Protein AF-A0A074VEF4-F1 (afdb_monomer)

Nearest PDB structures (foldseek):
  6e3a-assembly1_A  TM=6.863E-01  e=2.468E-05  Acetivibrio thermocellus ATCC 27405
  6ede-assembly1_A  TM=6.889E-01  e=2.823E-05  Acetivibrio thermocellus ATCC 27405
  8tfz-assembly1_B  TM=6.660E-01  e=1.063E-03  Pyrococcus horikoshii OT3

Sequence (84 aa):
MVVKTSDKKRFTISEDGLKIRAAQGHSTDQVHISHNAQKPPEFLYHGTATRFMDSIKQQGLIAGSRHYVHLSADVNTAIKVGTR

Organism: NCBI:txid1385367

Foldseek 3Di:
DCCVPDPPNQWDAPPVNPDIDGPDDPPDPPPPPDDDDDDDDPDWAAAAEPVCVVVCVVPNDDQVSHPDRDTHPDDVVNPVVHVD

Solvent-accessible surface area (backbone atoms only — not comparable to full-atom values): 5693 Å² total; per-residue (Å²): 113,76,73,83,74,43,98,69,66,51,53,44,67,44,96,85,68,83,45,77,43,70,68,68,81,88,88,54,92,81,71,78,77,80,75,78,92,68,90,75,69,97,64,70,28,73,43,62,52,77,90,47,50,67,57,35,73,74,72,43,92,71,37,75,99,44,96,58,70,77,70,26,84,43,65,71,58,12,51,61,59,24,75,108

Structure (mmCIF, N/CA/C/O backbone):
data_AF-A0A074VEF4-F1
#
_entry.id   AF-A0A074VEF4-F1
#
loop_
_atom_site.group_PDB
_atom_site.id
_atom_site.type_symbol
_atom_site.label_atom_id
_atom_site.label_alt_id
_atom_site.label_comp_id
_atom_site.label_asym_id
_atom_site.label_entity_id
_atom_site.label_seq_id
_atom_site.pdbx_PDB_ins_code
_atom_site.Cartn_x
_atom_site.Cartn_y
_atom_site.Cartn_z
_atom_site.occupancy
_atom_site.B_iso_or_equiv
_atom_site.auth_seq_id
_atom_site.auth_comp_id
_atom_site.auth_asym_id
_atom_site.auth_atom_id
_atom_site.pdbx_PDB_model_num
ATOM 1 N N . MET A 1 1 ? 24.241 -21.867 -15.498 1.00 51.97 1 MET A N 1
ATOM 2 C CA . MET A 1 1 ? 24.324 -20.399 -15.311 1.00 51.97 1 MET A CA 1
ATOM 3 C C . MET A 1 1 ? 22.995 -19.915 -14.741 1.00 51.97 1 MET A C 1
ATOM 5 O O . MET A 1 1 ? 21.977 -20.094 -15.400 1.00 51.97 1 MET A O 1
ATOM 9 N N . VAL A 1 2 ? 23.001 -19.367 -13.519 1.00 55.91 2 VAL A N 1
ATOM 10 C CA . VAL A 1 2 ? 21.816 -19.077 -12.671 1.00 55.91 2 VAL A CA 1
ATOM 11 C C . VAL A 1 2 ? 20.715 -18.258 -13.369 1.00 55.91 2 VAL A C 1
ATOM 13 O O . VAL A 1 2 ? 19.541 -18.383 -13.034 1.00 55.91 2 VAL A O 1
ATOM 16 N N . VAL A 1 3 ? 21.064 -17.474 -14.394 1.00 51.31 3 VAL A N 1
ATOM 17 C CA . VAL A 1 3 ? 20.116 -16.652 -15.167 1.00 51.31 3 VAL A CA 1
ATOM 18 C C . VAL A 1 3 ? 19.157 -17.484 -16.029 1.00 51.31 3 VAL A C 1
ATOM 20 O O . VAL A 1 3 ? 17.989 -17.125 -16.149 1.00 51.31 3 VAL A O 1
ATOM 23 N N . LYS A 1 4 ? 19.608 -18.609 -16.602 1.00 50.81 4 LYS A N 1
ATOM 24 C CA . LYS A 1 4 ? 18.769 -19.457 -17.474 1.00 50.81 4 LYS A CA 1
ATOM 25 C C . LYS A 1 4 ? 17.839 -20.401 -16.706 1.00 50.81 4 LYS A C 1
ATOM 27 O O . LYS A 1 4 ? 16.873 -20.878 -17.282 1.00 50.81 4 LYS A O 1
ATOM 32 N N . THR A 1 5 ? 18.120 -20.668 -15.432 1.00 49.34 5 THR A N 1
ATOM 33 C CA . THR A 1 5 ? 17.419 -21.682 -14.623 1.00 49.34 5 THR A CA 1
ATOM 34 C C . THR A 1 5 ? 16.542 -21.075 -13.527 1.00 49.34 5 THR A C 1
ATOM 36 O O . THR A 1 5 ? 16.131 -21.780 -12.614 1.00 49.34 5 THR A O 1
ATOM 39 N N . SER A 1 6 ? 16.290 -19.762 -13.557 1.00 46.19 6 SER A N 1
ATOM 40 C CA . SER A 1 6 ? 15.447 -19.105 -12.556 1.00 46.19 6 SER A CA 1
ATOM 41 C C . SER A 1 6 ? 14.004 -19.018 -13.050 1.00 46.19 6 SER A C 1
ATOM 43 O O . SER A 1 6 ? 13.697 -18.208 -13.927 1.00 46.19 6 SER A O 1
ATOM 45 N N . ASP A 1 7 ? 13.114 -19.793 -12.428 1.00 49.16 7 ASP A N 1
ATOM 46 C CA . ASP A 1 7 ? 11.682 -19.944 -12.758 1.00 49.16 7 ASP A CA 1
ATOM 47 C C . ASP A 1 7 ? 10.862 -18.640 -12.796 1.00 49.16 7 ASP A C 1
ATOM 49 O O . ASP A 1 7 ? 9.690 -18.640 -13.163 1.00 49.16 7 ASP A O 1
ATOM 53 N N . LYS A 1 8 ? 11.443 -17.499 -12.408 1.00 52.81 8 LYS A N 1
ATOM 54 C CA . LYS A 1 8 ? 10.745 -16.207 -12.330 1.00 52.81 8 LYS A CA 1
ATOM 55 C C . LYS A 1 8 ? 11.495 -15.031 -12.962 1.00 52.81 8 LYS A C 1
ATOM 57 O O . LYS A 1 8 ? 11.305 -13.911 -12.501 1.00 52.81 8 LYS A O 1
ATOM 62 N N . LYS A 1 9 ? 12.358 -15.254 -13.971 1.00 53.62 9 LYS A N 1
ATOM 63 C CA . LYS A 1 9 ? 13.095 -14.188 -14.706 1.00 53.62 9 LYS A CA 1
ATOM 64 C C . LYS A 1 9 ? 13.638 -13.083 -13.776 1.00 53.62 9 LYS A C 1
ATOM 66 O O . LYS A 1 9 ? 13.516 -11.893 -14.049 1.00 53.62 9 LYS A O 1
ATOM 71 N N . ARG A 1 10 ? 14.206 -13.474 -12.631 1.00 59.25 10 ARG A N 1
ATOM 72 C CA . ARG A 1 10 ? 14.560 -12.545 -11.541 1.00 59.25 10 ARG A CA 1
ATOM 73 C C . ARG A 1 10 ? 15.795 -11.696 -11.826 1.00 59.25 10 ARG A C 1
ATOM 75 O O . ARG A 1 10 ? 16.122 -10.831 -11.020 1.00 59.25 10 ARG A O 1
ATOM 82 N N . PHE A 1 11 ? 16.464 -11.925 -12.951 1.00 60.34 11 PHE A N 1
ATOM 83 C CA . PHE A 1 11 ? 17.705 -11.258 -13.308 1.00 60.34 11 PHE A CA 1
ATOM 84 C C . PHE A 1 11 ? 17.692 -10.870 -14.785 1.00 60.34 11 PHE A C 1
ATOM 86 O O . PHE A 1 11 ? 17.266 -11.653 -15.633 1.00 60.34 11 PHE A O 1
ATOM 93 N N . THR A 1 12 ? 18.168 -9.668 -15.090 1.00 64.94 12 THR A N 1
ATOM 94 C CA . THR A 1 12 ? 18.373 -9.168 -16.454 1.00 64.94 12 THR A CA 1
ATOM 95 C C . THR A 1 12 ? 19.859 -8.909 -16.654 1.00 64.94 12 THR A C 1
ATOM 97 O O . THR A 1 12 ? 20.504 -8.349 -15.768 1.00 64.94 12 THR A O 1
ATOM 100 N N . ILE A 1 13 ? 20.397 -9.315 -17.800 1.00 69.94 13 ILE A N 1
ATOM 101 C CA . ILE A 1 13 ? 21.777 -9.024 -18.204 1.00 69.94 13 ILE A CA 1
ATOM 102 C C . ILE A 1 13 ? 21.738 -7.801 -19.133 1.00 69.94 13 ILE A C 1
ATOM 104 O O . ILE A 1 13 ? 20.791 -7.662 -19.909 1.00 69.94 13 ILE A O 1
ATOM 108 N N . SER A 1 14 ? 22.705 -6.894 -19.014 1.00 68.69 14 SER A N 1
ATOM 109 C CA . SER A 1 14 ? 22.887 -5.776 -19.950 1.00 68.69 14 SER A CA 1
ATOM 110 C C . SER A 1 14 ? 23.183 -6.276 -21.367 1.00 68.69 14 SER A C 1
ATOM 112 O O . SER A 1 14 ? 2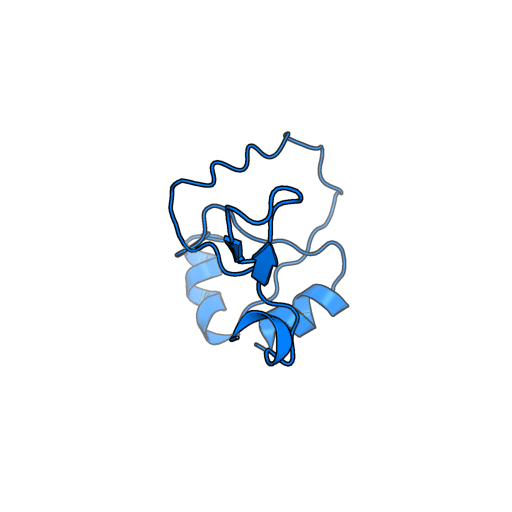3.677 -7.384 -21.546 1.00 68.69 14 SER A O 1
ATOM 114 N N . GLU A 1 15 ? 22.891 -5.472 -22.390 1.00 64.12 15 GLU A N 1
ATOM 115 C CA . GLU A 1 15 ? 23.101 -5.873 -23.794 1.00 64.12 15 GLU A CA 1
ATOM 116 C C . GLU A 1 15 ? 24.567 -6.19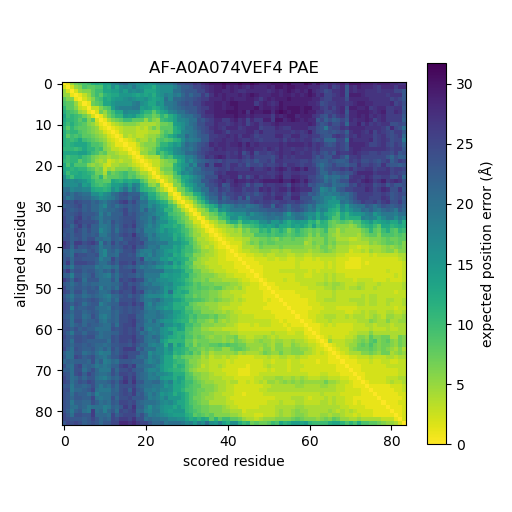4 -24.122 1.00 64.12 15 GLU A C 1
ATOM 118 O O . GLU A 1 15 ? 24.836 -7.045 -24.963 1.00 64.12 15 GLU A O 1
ATOM 123 N N . ASP A 1 16 ? 25.511 -5.583 -23.400 1.00 71.50 16 ASP A N 1
ATOM 124 C CA . ASP A 1 16 ? 26.947 -5.870 -23.492 1.00 71.50 16 ASP A CA 1
ATOM 125 C C . ASP A 1 16 ? 27.374 -7.174 -22.783 1.00 71.50 16 ASP A C 1
ATOM 127 O O . ASP A 1 16 ? 28.526 -7.587 -22.890 1.00 71.50 16 ASP A O 1
ATOM 131 N N . GLY A 1 17 ? 26.475 -7.838 -22.047 1.00 70.81 17 GLY A N 1
ATOM 132 C CA . GLY A 1 17 ? 26.759 -9.076 -21.317 1.00 70.81 17 GLY A CA 1
ATOM 133 C C . GLY A 1 17 ? 27.607 -8.906 -20.050 1.00 70.81 17 GLY A C 1
ATOM 134 O O . GLY A 1 17 ? 27.859 -9.892 -19.357 1.00 70.81 17 GLY A O 1
ATOM 135 N N . LEU A 1 18 ? 28.042 -7.685 -19.725 1.00 70.94 18 LEU A N 1
ATOM 136 C CA . LEU A 1 18 ? 29.035 -7.422 -18.677 1.00 70.94 18 LEU A CA 1
ATOM 137 C C . LEU A 1 18 ? 28.418 -7.167 -17.300 1.00 70.94 18 LEU A C 1
ATOM 139 O O . LEU A 1 18 ? 29.123 -7.208 -16.291 1.00 70.94 18 LEU A O 1
ATOM 143 N N . LYS A 1 19 ? 27.113 -6.882 -17.231 1.00 65.19 19 LYS A N 1
ATOM 144 C CA . LYS A 1 19 ? 26.423 -6.526 -15.987 1.00 65.19 19 LYS A CA 1
ATOM 145 C C . LYS A 1 19 ? 25.148 -7.335 -15.820 1.00 65.19 19 LYS A C 1
ATOM 147 O O . LYS A 1 19 ? 24.423 -7.613 -16.771 1.00 65.19 19 LYS A O 1
ATOM 152 N N . ILE A 1 20 ? 24.844 -7.670 -14.572 1.00 72.69 20 ILE A N 1
ATOM 153 C CA . ILE A 1 20 ? 23.608 -8.343 -14.178 1.00 72.69 20 ILE A CA 1
ATOM 154 C C . ILE A 1 20 ? 22.868 -7.474 -13.161 1.00 72.69 20 ILE A C 1
ATOM 156 O O . ILE A 1 20 ? 23.469 -6.972 -12.214 1.00 72.69 20 ILE A O 1
ATOM 160 N N . ARG A 1 21 ? 21.558 -7.292 -13.348 1.00 66.00 21 ARG A N 1
ATOM 161 C CA . ARG A 1 21 ? 20.672 -6.635 -12.377 1.00 66.00 21 ARG A CA 1
ATOM 162 C C . ARG A 1 21 ? 19.564 -7.572 -11.929 1.00 66.00 21 A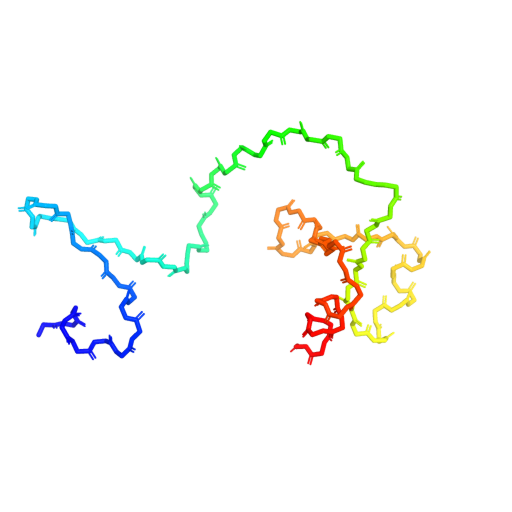RG A C 1
ATOM 164 O O . ARG A 1 21 ? 19.059 -8.362 -12.726 1.00 66.00 21 ARG A O 1
ATOM 171 N N . ALA A 1 22 ? 19.154 -7.455 -10.671 1.00 61.44 22 ALA A N 1
ATOM 172 C CA . ALA A 1 22 ? 17.900 -8.044 -10.220 1.00 61.44 22 ALA A CA 1
ATOM 173 C C . ALA A 1 22 ? 16.727 -7.317 -10.901 1.00 61.44 22 ALA A C 1
ATOM 175 O O . ALA A 1 22 ? 16.735 -6.094 -11.012 1.00 61.44 22 ALA A O 1
ATOM 176 N N . ALA A 1 23 ? 15.733 -8.062 -11.381 1.00 59.47 23 ALA A N 1
ATOM 177 C CA . ALA A 1 23 ? 14.536 -7.498 -12.005 1.00 59.47 23 ALA A CA 1
ATOM 178 C C . ALA A 1 23 ? 13.531 -6.980 -10.960 1.00 59.47 23 ALA A C 1
ATOM 180 O O . ALA A 1 23 ? 12.740 -6.093 -11.264 1.00 59.47 23 ALA A O 1
ATOM 181 N N . GLN A 1 24 ? 13.561 -7.531 -9.739 1.00 50.12 24 GLN A N 1
ATOM 182 C CA . GLN A 1 24 ? 12.787 -7.089 -8.575 1.00 50.12 24 GLN A CA 1
ATOM 183 C C . GLN A 1 24 ? 13.513 -7.470 -7.275 1.00 50.12 24 GLN A C 1
ATOM 185 O O . GLN A 1 24 ? 14.280 -8.432 -7.257 1.00 50.12 24 GLN A O 1
ATOM 190 N N . GLY A 1 25 ? 13.225 -6.754 -6.181 1.00 46.88 25 GLY A N 1
ATOM 191 C CA . GLY A 1 25 ? 13.788 -7.031 -4.850 1.00 46.88 25 GLY A CA 1
ATOM 192 C C . GLY A 1 25 ? 14.844 -6.034 -4.366 1.00 46.88 25 GLY A C 1
ATOM 193 O O . GLY A 1 25 ? 15.656 -6.387 -3.518 1.00 46.88 25 GLY A O 1
ATOM 194 N N . HIS A 1 26 ? 14.851 -4.802 -4.883 1.00 52.00 26 HIS A N 1
ATOM 195 C CA . HIS A 1 26 ? 15.685 -3.744 -4.315 1.00 52.00 26 HIS A CA 1
ATOM 196 C C . HIS A 1 26 ? 15.172 -3.384 -2.915 1.00 52.00 26 HIS A C 1
ATOM 198 O O . HIS A 1 26 ? 14.135 -2.741 -2.772 1.00 52.00 26 HIS A O 1
ATOM 204 N N . SER A 1 27 ? 15.902 -3.827 -1.896 1.00 46.12 27 SER A N 1
ATOM 205 C CA . SER A 1 27 ? 15.744 -3.406 -0.499 1.00 46.12 27 SER A CA 1
ATOM 206 C C . SER A 1 27 ? 16.886 -2.468 -0.091 1.00 46.12 27 SER A C 1
ATOM 208 O O . SER A 1 27 ? 17.384 -2.552 1.025 1.00 46.12 27 SER A O 1
ATOM 210 N N . THR A 1 28 ? 17.360 -1.632 -1.016 1.00 46.72 28 THR A N 1
ATOM 211 C CA . THR A 1 28 ? 18.517 -0.757 -0.801 1.00 46.72 28 THR A CA 1
ATOM 212 C C . THR A 1 28 ? 18.059 0.694 -0.873 1.00 46.72 28 THR A C 1
ATOM 214 O O . T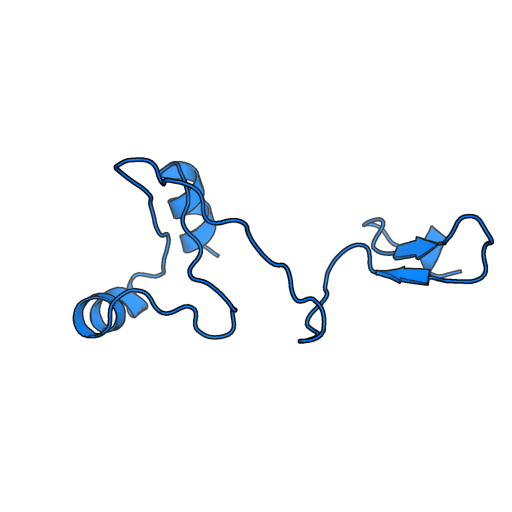HR A 1 28 ? 17.491 1.092 -1.890 1.00 46.72 28 THR A O 1
ATOM 217 N N . ASP A 1 29 ? 18.362 1.485 0.160 1.00 48.94 29 ASP A N 1
ATOM 218 C CA . ASP A 1 29 ? 18.048 2.923 0.299 1.00 48.94 29 ASP A CA 1
ATOM 219 C C . ASP A 1 29 ? 18.534 3.814 -0.870 1.00 48.94 29 ASP A C 1
ATOM 221 O O . ASP A 1 29 ? 18.235 5.001 -0.935 1.00 48.94 29 ASP A O 1
ATOM 225 N N . GLN A 1 30 ? 19.281 3.249 -1.823 1.00 46.81 30 GLN A N 1
ATOM 226 C CA . GLN A 1 30 ? 19.807 3.923 -3.013 1.00 46.81 30 GLN A CA 1
ATOM 227 C C . GLN A 1 30 ? 18.807 4.090 -4.163 1.00 46.81 30 GLN A C 1
ATOM 229 O O . GLN A 1 30 ? 19.127 4.766 -5.141 1.00 46.81 30 GLN A O 1
ATOM 234 N N . VAL A 1 31 ? 17.606 3.513 -4.086 1.00 51.31 31 VAL A N 1
ATOM 235 C CA . VAL A 1 31 ? 16.575 3.758 -5.103 1.00 51.31 31 VAL A CA 1
ATOM 236 C C . VAL A 1 31 ? 15.699 4.920 -4.645 1.00 51.31 31 VAL A C 1
ATOM 238 O O . VAL A 1 31 ? 14.593 4.735 -4.144 1.00 51.31 31 VAL A O 1
ATOM 241 N N . HIS A 1 32 ? 16.208 6.138 -4.818 1.00 50.59 32 HIS A N 1
ATOM 242 C CA . HIS A 1 32 ? 15.437 7.360 -4.606 1.00 50.59 32 HIS A CA 1
ATOM 243 C C . HIS A 1 32 ? 14.430 7.513 -5.759 1.00 50.59 32 HIS A C 1
ATOM 245 O O . HIS A 1 32 ? 14.672 8.203 -6.748 1.00 50.59 32 HIS A O 1
ATOM 251 N N . ILE A 1 33 ? 13.312 6.784 -5.681 1.00 57.19 33 ILE A N 1
ATOM 252 C CA . ILE A 1 33 ? 12.207 6.933 -6.630 1.00 57.19 33 ILE A CA 1
ATOM 253 C C . ILE A 1 33 ? 11.489 8.233 -6.274 1.00 57.19 33 ILE A C 1
ATOM 255 O O . ILE A 1 33 ? 10.641 8.273 -5.384 1.00 57.19 33 ILE A O 1
ATOM 259 N N . SER A 1 34 ? 11.849 9.316 -6.958 1.00 60.00 34 SER A N 1
ATOM 260 C CA . SER A 1 34 ? 11.111 10.572 -6.880 1.00 60.00 34 SER A CA 1
ATOM 261 C C . SER A 1 34 ? 9.759 10.395 -7.569 1.00 60.00 34 SER A C 1
ATOM 263 O O . SER A 1 34 ? 9.656 10.430 -8.794 1.00 60.00 34 SER A O 1
ATOM 265 N N . HIS A 1 35 ? 8.713 10.170 -6.778 1.00 66.00 35 HIS A N 1
ATOM 266 C CA . HIS A 1 35 ? 7.346 10.206 -7.279 1.00 66.00 35 HIS A CA 1
ATOM 267 C C . HIS A 1 35 ? 6.917 11.662 -7.473 1.00 66.00 35 HIS A C 1
ATOM 269 O O . HIS A 1 35 ? 7.008 12.471 -6.550 1.00 66.00 35 HIS A O 1
ATOM 275 N N . ASN A 1 36 ? 6.438 11.997 -8.672 1.00 77.19 36 ASN A N 1
ATOM 276 C CA . ASN A 1 36 ? 5.799 13.288 -8.901 1.00 77.19 36 ASN A CA 1
ATOM 277 C C . ASN A 1 36 ? 4.498 13.354 -8.102 1.00 77.19 36 ASN A C 1
ATOM 279 O O . ASN A 1 36 ? 3.689 12.424 -8.148 1.00 77.19 36 ASN A O 1
ATOM 283 N N . ALA A 1 37 ? 4.292 14.458 -7.387 1.00 79.75 37 ALA A N 1
ATOM 284 C CA . ALA A 1 37 ? 3.032 14.707 -6.707 1.00 79.75 37 ALA A CA 1
ATOM 285 C C . ALA A 1 37 ? 1.900 14.768 -7.745 1.00 79.75 37 ALA A C 1
ATOM 287 O O . ALA A 1 37 ? 1.952 15.550 -8.694 1.00 79.75 37 ALA A O 1
ATOM 288 N N . GLN A 1 38 ? 0.878 13.938 -7.563 1.00 84.56 38 GLN A N 1
ATOM 289 C CA . GLN A 1 38 ? -0.314 13.911 -8.402 1.00 84.56 38 GLN A CA 1
ATOM 290 C C . GLN A 1 38 ? -1.533 14.227 -7.542 1.00 84.56 38 GLN A C 1
ATOM 292 O O . GLN A 1 38 ? -1.601 13.820 -6.382 1.00 84.56 38 GLN A O 1
ATOM 297 N N . LYS A 1 39 ? -2.512 14.939 -8.111 1.00 85.62 39 LYS A N 1
ATOM 298 C CA . LYS A 1 39 ? -3.788 15.173 -7.435 1.00 85.62 39 LYS A CA 1
ATOM 299 C C . LYS A 1 39 ? -4.510 13.828 -7.246 1.00 85.62 39 LYS A C 1
ATOM 301 O O . LYS A 1 39 ? -4.806 13.180 -8.254 1.00 85.62 39 LYS A O 1
ATOM 306 N N . PRO A 1 40 ? -4.782 13.398 -6.002 1.00 86.19 40 PRO A N 1
ATOM 307 C CA . PRO A 1 40 ? -5.481 12.146 -5.767 1.00 86.19 40 PRO A CA 1
ATOM 308 C C . PRO A 1 40 ? -6.972 12.275 -6.124 1.00 86.19 40 PRO A C 1
ATOM 310 O O . PRO A 1 40 ? -7.511 13.388 -6.135 1.00 86.19 40 PRO A O 1
ATOM 313 N N . PRO A 1 41 ? -7.650 11.149 -6.410 1.00 88.38 41 PRO A N 1
ATOM 314 C CA . PRO A 1 41 ? -9.108 11.101 -6.414 1.00 88.38 41 PRO A CA 1
ATOM 315 C C . PRO A 1 41 ? -9.662 11.402 -5.012 1.00 88.38 41 PRO A C 1
ATOM 317 O O . PRO A 1 41 ? -8.931 11.357 -4.024 1.00 88.38 41 PRO A O 1
ATOM 320 N N . GLU A 1 42 ? -10.961 11.692 -4.927 1.00 92.38 42 GLU A N 1
ATOM 321 C CA . GLU A 1 42 ? -11.631 12.013 -3.657 1.00 92.38 42 GLU A CA 1
ATOM 322 C C . GLU A 1 42 ? -11.507 10.882 -2.624 1.00 92.38 42 GLU A C 1
ATOM 324 O O . GLU A 1 42 ? -11.325 11.143 -1.437 1.00 92.38 42 GLU A O 1
ATOM 329 N N . PHE A 1 43 ? -11.528 9.627 -3.089 1.00 92.06 43 PHE A N 1
ATOM 330 C CA . PHE A 1 43 ? -11.430 8.449 -2.237 1.00 92.06 43 PHE A CA 1
ATOM 331 C C . PHE A 1 43 ? -10.315 7.506 -2.680 1.00 92.06 43 PHE A C 1
ATOM 333 O O . PHE A 1 43 ? -10.135 7.217 -3.864 1.00 92.06 43 PHE A O 1
ATOM 340 N N . LEU A 1 44 ? -9.596 6.995 -1.684 1.00 94.19 44 LEU A N 1
ATOM 341 C CA . LEU A 1 44 ? -8.598 5.939 -1.789 1.00 94.19 44 LEU A CA 1
ATOM 342 C C . LEU A 1 44 ? -8.766 4.985 -0.601 1.00 94.19 44 LEU A C 1
ATOM 344 O O . LEU A 1 44 ? -9.270 5.371 0.454 1.00 94.19 44 LEU A O 1
ATOM 348 N N . TYR A 1 45 ? -8.314 3.745 -0.758 1.00 92.56 45 TYR A N 1
ATOM 349 C CA . TYR A 1 45 ? -8.541 2.671 0.205 1.00 92.56 45 TYR A CA 1
ATOM 350 C C . TYR A 1 45 ? -7.229 2.084 0.720 1.00 92.56 45 TYR A C 1
ATOM 352 O O . TYR A 1 45 ? -6.291 1.851 -0.042 1.00 92.56 45 TYR A O 1
ATOM 360 N N . HIS A 1 46 ? -7.173 1.792 2.016 1.00 93.19 46 HIS A N 1
ATOM 361 C CA . HIS A 1 46 ? -6.044 1.112 2.641 1.00 93.19 46 HIS A CA 1
ATOM 362 C C . HIS A 1 46 ? -6.499 -0.225 3.229 1.00 93.19 46 HIS A C 1
ATOM 364 O O . HIS A 1 46 ? -7.383 -0.267 4.082 1.00 93.19 46 HIS A O 1
ATOM 370 N N . GLY A 1 47 ? -5.896 -1.316 2.761 1.00 91.00 47 GLY A N 1
ATOM 371 C CA . GLY A 1 47 ? -6.116 -2.650 3.307 1.00 91.00 47 GLY A CA 1
ATOM 372 C C . GLY A 1 47 ? -5.126 -2.960 4.416 1.00 91.00 47 GLY A C 1
ATOM 373 O O . GLY A 1 47 ? -3.922 -2.868 4.196 1.00 91.00 47 GLY A O 1
ATOM 374 N N . THR A 1 48 ? -5.622 -3.360 5.585 1.00 90.38 48 THR A N 1
ATOM 375 C CA . THR A 1 48 ? -4.795 -3.698 6.749 1.00 90.38 48 THR A CA 1
ATOM 376 C C . THR A 1 48 ? -5.437 -4.806 7.581 1.00 90.38 48 THR A C 1
ATOM 378 O O . THR A 1 48 ? -6.638 -5.062 7.473 1.00 90.38 48 THR A O 1
ATOM 381 N N . ALA A 1 49 ? -4.646 -5.459 8.430 1.00 89.69 49 ALA A N 1
ATOM 382 C CA . ALA A 1 49 ? -5.154 -6.444 9.377 1.00 89.69 49 ALA A CA 1
ATOM 383 C C . ALA A 1 49 ? -5.886 -5.758 10.544 1.00 89.69 49 ALA A C 1
ATOM 385 O O . ALA A 1 49 ? -5.433 -4.736 11.059 1.00 89.69 49 ALA A O 1
ATOM 386 N N . THR A 1 50 ? -6.975 -6.364 11.029 1.00 88.62 50 THR A N 1
ATOM 387 C CA . THR A 1 50 ? -7.825 -5.806 12.103 1.00 88.62 50 THR A CA 1
ATOM 388 C C . THR A 1 50 ? -7.058 -5.473 13.384 1.00 88.62 50 THR A C 1
ATOM 390 O O . THR A 1 50 ? -7.362 -4.483 14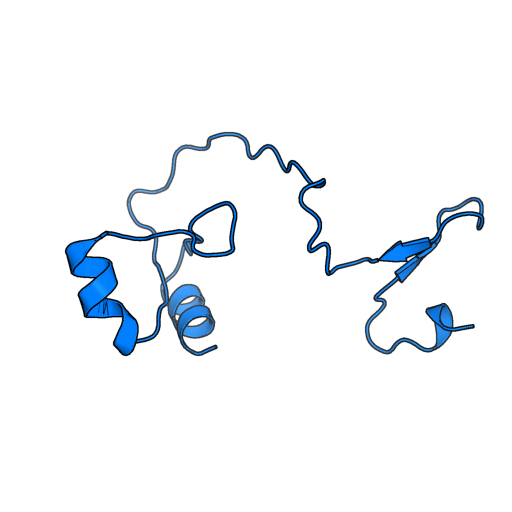.041 1.00 88.62 50 THR A O 1
ATOM 393 N N . ARG A 1 51 ? -6.004 -6.236 13.698 1.00 89.69 51 ARG A N 1
ATOM 394 C CA . ARG A 1 51 ? -5.099 -5.984 14.836 1.00 89.69 51 ARG A CA 1
ATOM 395 C C . ARG A 1 51 ? -4.401 -4.617 14.809 1.00 89.69 51 ARG A C 1
ATOM 397 O O . ARG A 1 51 ? -3.917 -4.172 15.839 1.00 89.69 51 ARG A O 1
ATOM 404 N N . PHE A 1 52 ? -4.320 -3.963 13.649 1.00 89.06 52 PHE A N 1
ATOM 405 C CA . PHE A 1 52 ? -3.694 -2.646 13.504 1.00 89.06 52 PHE A CA 1
ATOM 406 C C . PHE A 1 52 ? -4.697 -1.488 13.591 1.00 89.06 52 PHE A C 1
ATOM 408 O O . PHE A 1 52 ? -4.284 -0.331 13.572 1.00 89.06 52 PHE A O 1
ATOM 415 N N . MET A 1 53 ? -6.000 -1.767 13.719 1.00 90.44 53 MET A N 1
ATOM 416 C CA . MET A 1 53 ? -7.044 -0.735 13.713 1.00 90.44 53 MET A CA 1
ATOM 417 C C . MET A 1 53 ? -6.906 0.265 14.859 1.00 90.44 53 MET A C 1
ATOM 419 O O . MET A 1 53 ? -7.077 1.460 14.633 1.00 90.44 53 MET A O 1
ATOM 423 N N . ASP A 1 54 ? -6.578 -0.195 16.067 1.00 93.19 54 ASP A N 1
ATOM 424 C CA . ASP A 1 54 ? -6.452 0.697 17.225 1.00 93.19 54 ASP A CA 1
ATOM 425 C C . ASP A 1 54 ? -5.255 1.641 17.079 1.00 93.19 54 ASP A C 1
ATOM 427 O O . ASP A 1 54 ? -5.379 2.843 17.307 1.00 93.19 54 ASP A O 1
ATOM 431 N N . SER A 1 55 ? -4.124 1.122 16.593 1.00 92.31 55 SER A N 1
ATOM 432 C CA . SER A 1 55 ? -2.940 1.933 16.293 1.00 92.31 55 SER A CA 1
ATOM 433 C C . SER A 1 55 ? -3.224 2.954 15.188 1.00 92.31 55 SER A C 1
ATOM 435 O O . SER A 1 55 ? -2.903 4.128 15.357 1.00 92.31 55 SER A O 1
ATOM 437 N N . ILE A 1 56 ? -3.903 2.552 14.107 1.00 93.25 56 ILE A N 1
ATOM 438 C CA . ILE A 1 56 ? -4.252 3.456 12.999 1.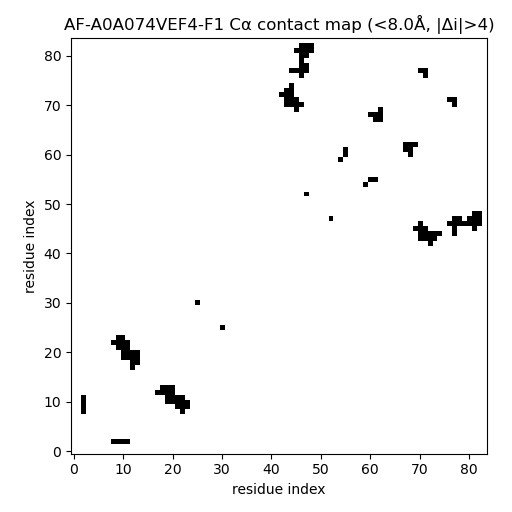00 93.25 56 ILE A CA 1
ATOM 439 C C . ILE A 1 56 ? -5.231 4.546 13.451 1.00 93.25 56 ILE A C 1
ATOM 441 O O . ILE A 1 56 ? -5.103 5.690 13.028 1.00 93.25 56 ILE A O 1
ATOM 445 N N . LYS A 1 57 ? -6.188 4.239 14.335 1.00 91.94 57 LYS A N 1
ATOM 446 C CA . LYS A 1 57 ? -7.109 5.250 14.885 1.00 91.94 57 LYS A CA 1
ATOM 447 C C . LYS A 1 57 ? -6.399 6.281 15.762 1.00 91.94 57 LYS A C 1
ATOM 449 O O . LYS A 1 57 ? -6.819 7.431 15.784 1.00 91.94 57 LYS A O 1
ATOM 454 N N . GLN A 1 58 ? -5.356 5.875 16.483 1.00 94.94 58 GLN A N 1
ATOM 455 C CA . GLN A 1 58 ? -4.606 6.768 17.369 1.00 94.94 58 GLN A CA 1
ATOM 456 C C . GLN A 1 58 ? -3.532 7.578 16.635 1.00 94.94 58 GLN A C 1
ATOM 458 O O . GLN A 1 58 ? -3.315 8.739 16.966 1.00 94.94 58 GLN A O 1
ATOM 463 N N . GLN A 1 59 ? -2.846 6.973 15.664 1.00 93.38 59 GLN A N 1
ATOM 464 C CA . GLN A 1 59 ? -1.636 7.534 15.045 1.00 93.38 59 GLN A CA 1
ATOM 465 C C . GLN A 1 59 ? -1.820 7.909 13.568 1.00 93.38 59 GLN A C 1
ATOM 467 O O . GLN A 1 59 ? -0.953 8.557 12.986 1.00 93.38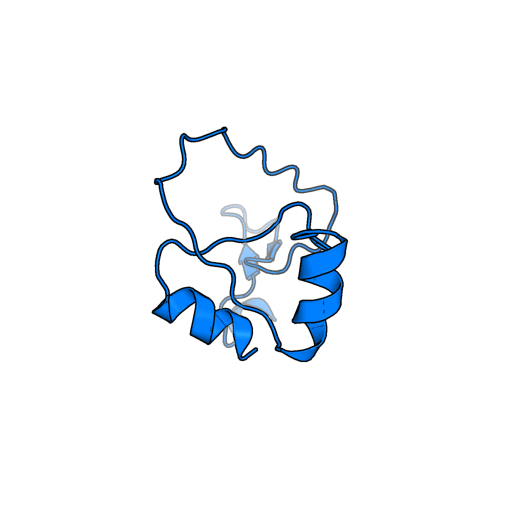 59 GLN A O 1
ATOM 472 N N . GLY A 1 60 ? -2.932 7.512 12.948 1.00 92.75 60 GLY A N 1
ATOM 473 C CA . GLY A 1 60 ? -3.117 7.583 11.502 1.00 92.75 60 GLY A CA 1
ATOM 474 C C . GLY A 1 60 ? -2.382 6.467 10.751 1.00 92.75 60 GLY A C 1
ATOM 475 O O . GLY A 1 60 ? -1.867 5.511 11.333 1.00 92.75 60 GLY A O 1
ATOM 476 N N . LEU A 1 61 ? -2.352 6.572 9.420 1.00 91.75 61 LEU A N 1
ATOM 477 C CA . LEU A 1 61 ? -1.614 5.637 8.570 1.00 91.75 61 LEU A CA 1
ATOM 478 C C . LEU A 1 61 ? -0.125 5.996 8.555 1.00 91.75 61 LEU A C 1
ATOM 480 O O . LEU A 1 61 ? 0.255 7.071 8.095 1.00 91.75 61 LEU A O 1
ATOM 484 N N . ILE A 1 62 ? 0.714 5.062 9.000 1.00 90.31 62 ILE A N 1
ATOM 485 C CA . ILE A 1 62 ? 2.175 5.186 8.997 1.00 90.31 62 ILE A CA 1
ATOM 486 C C . ILE A 1 62 ? 2.794 4.236 7.966 1.00 90.31 62 ILE A C 1
ATOM 488 O O . ILE A 1 62 ? 2.332 3.110 7.785 1.00 90.31 62 ILE A O 1
ATOM 492 N N . ALA A 1 63 ? 3.853 4.674 7.280 1.00 82.62 63 ALA A N 1
ATOM 493 C CA . ALA A 1 63 ? 4.506 3.877 6.234 1.00 82.62 63 ALA A CA 1
ATOM 494 C C . ALA A 1 63 ? 5.291 2.665 6.787 1.00 82.62 63 ALA A C 1
ATOM 496 O O . ALA A 1 63 ? 5.584 1.717 6.053 1.00 82.62 63 ALA A O 1
ATOM 497 N N . GLY A 1 64 ? 5.617 2.668 8.085 1.00 82.62 64 GLY A N 1
ATOM 498 C CA . GLY A 1 64 ? 6.382 1.605 8.733 1.00 82.62 64 GLY A CA 1
ATOM 499 C C . GLY A 1 64 ? 7.775 1.459 8.116 1.00 82.62 64 GLY A C 1
ATOM 500 O O . GLY A 1 64 ? 8.528 2.421 8.044 1.00 82.62 64 GLY A O 1
ATOM 501 N N . SER A 1 65 ? 8.112 0.257 7.641 1.00 79.69 65 SER A N 1
ATOM 502 C CA . SER A 1 65 ? 9.393 -0.033 6.976 1.00 79.69 65 SER A CA 1
ATOM 503 C C . SER A 1 65 ? 9.440 0.386 5.495 1.00 79.69 65 SER A C 1
ATOM 505 O O . SER A 1 65 ? 10.317 -0.062 4.756 1.00 79.69 65 SER A O 1
ATOM 507 N N . ARG A 1 66 ? 8.443 1.132 5.009 1.00 80.94 66 ARG A N 1
ATOM 508 C CA . ARG A 1 66 ? 8.360 1.642 3.632 1.00 80.94 66 ARG A CA 1
ATOM 509 C C . ARG A 1 66 ? 8.593 3.148 3.625 1.00 80.94 66 ARG A C 1
ATOM 511 O O . ARG A 1 66 ? 8.376 3.816 4.627 1.00 80.94 66 ARG A O 1
ATOM 518 N N . HIS A 1 67 ? 8.956 3.684 2.462 1.00 77.50 67 HIS A N 1
ATOM 519 C CA . HIS A 1 67 ? 9.102 5.131 2.283 1.00 77.50 67 HIS A CA 1
ATOM 520 C C . HIS A 1 67 ? 7.755 5.876 2.311 1.00 77.50 67 HIS A C 1
ATOM 522 O O . HIS A 1 67 ? 7.702 7.010 2.773 1.00 77.50 67 HIS A O 1
ATOM 528 N N . TYR A 1 68 ? 6.667 5.242 1.850 1.00 83.38 68 TYR A N 1
ATOM 529 C CA . TYR A 1 68 ? 5.340 5.862 1.752 1.00 83.38 68 TYR A CA 1
ATOM 530 C C . TYR A 1 68 ? 4.217 4.905 2.162 1.00 83.38 68 TYR A C 1
ATOM 532 O O . TYR A 1 68 ? 4.341 3.684 2.045 1.00 83.38 68 TYR A O 1
ATOM 540 N N . VAL A 1 69 ? 3.090 5.474 2.604 1.00 89.00 69 VAL A N 1
ATOM 541 C CA . VAL A 1 69 ? 1.836 4.734 2.795 1.00 89.00 69 VAL A CA 1
ATOM 542 C C . VAL A 1 69 ? 1.282 4.349 1.429 1.00 89.00 69 VAL A C 1
ATOM 544 O O . VAL A 1 69 ? 1.147 5.188 0.542 1.00 89.00 69 VAL A O 1
ATOM 547 N N . HIS A 1 70 ? 0.946 3.073 1.260 1.00 89.12 70 HIS A N 1
ATOM 548 C CA . HIS A 1 70 ? 0.347 2.586 0.024 1.00 89.12 70 HIS A CA 1
ATOM 549 C C . HIS A 1 70 ? -1.178 2.599 0.124 1.00 89.12 70 HIS A C 1
ATOM 551 O O . HIS A 1 70 ? -1.764 2.038 1.057 1.00 89.12 70 HIS A O 1
ATOM 557 N N . LEU A 1 71 ? -1.800 3.218 -0.875 1.00 91.25 71 LEU A N 1
ATOM 558 C CA . LEU A 1 71 ? -3.242 3.328 -1.030 1.00 91.25 71 LEU A CA 1
ATOM 559 C C . LEU A 1 71 ? -3.664 2.693 -2.359 1.00 91.25 71 LEU A C 1
ATOM 561 O O . LEU A 1 71 ? -2.922 2.720 -3.339 1.00 91.25 71 LEU A O 1
ATOM 565 N N . SER A 1 72 ? -4.854 2.108 -2.377 1.00 91.31 72 SER A N 1
ATOM 566 C CA . SER A 1 72 ? -5.474 1.477 -3.542 1.00 91.31 72 SER A CA 1
ATOM 567 C C . SER A 1 72 ? -6.613 2.347 -4.059 1.00 91.31 72 SER A C 1
ATOM 569 O O . SER A 1 72 ? -7.333 2.955 -3.270 1.00 91.31 72 SER A O 1
ATOM 571 N N . ALA A 1 73 ? -6.801 2.387 -5.376 1.00 90.81 73 ALA A N 1
ATOM 572 C CA . ALA A 1 73 ? -7.913 3.117 -5.984 1.00 90.81 73 ALA A CA 1
ATOM 573 C C . ALA A 1 73 ? -9.268 2.413 -5.786 1.00 90.81 73 ALA A C 1
ATOM 575 O O . ALA A 1 73 ? -10.306 3.064 -5.805 1.00 90.81 73 ALA A O 1
ATOM 576 N N . ASP A 1 74 ? -9.265 1.094 -5.567 1.00 91.88 74 ASP A N 1
ATOM 577 C CA . ASP A 1 74 ? -10.472 0.289 -5.400 1.00 91.88 74 ASP A CA 1
ATOM 578 C C . ASP A 1 74 ? -10.419 -0.616 -4.157 1.00 91.88 74 ASP A C 1
ATOM 580 O O . ASP A 1 74 ? -9.355 -1.034 -3.683 1.00 91.88 74 ASP A O 1
ATOM 584 N N . VAL A 1 75 ? -11.607 -0.938 -3.643 1.00 90.88 75 VAL A N 1
ATOM 585 C CA . VAL A 1 75 ? -11.798 -1.736 -2.424 1.00 90.88 75 VAL A CA 1
ATOM 586 C C . VAL A 1 75 ? -11.317 -3.178 -2.596 1.00 90.88 75 VAL A C 1
ATOM 588 O O . VAL A 1 75 ? -10.730 -3.738 -1.672 1.00 90.88 75 VAL A O 1
ATOM 591 N N . ASN A 1 76 ? -11.518 -3.789 -3.767 1.00 91.06 76 ASN A N 1
ATOM 592 C CA . ASN A 1 76 ? -11.135 -5.185 -3.997 1.00 91.06 76 ASN A CA 1
ATOM 593 C C . ASN A 1 76 ? -9.614 -5.362 -3.917 1.00 91.06 76 ASN A C 1
ATOM 595 O O . ASN A 1 76 ? -9.127 -6.337 -3.338 1.00 91.06 76 ASN A O 1
ATOM 599 N N . THR A 1 77 ? -8.858 -4.410 -4.463 1.00 87.75 77 THR A N 1
ATOM 600 C CA . THR A 1 77 ? -7.399 -4.364 -4.348 1.00 87.75 77 THR A CA 1
ATOM 601 C C . THR A 1 77 ? -6.973 -4.160 -2.900 1.00 87.75 77 THR A C 1
ATOM 603 O O . THR A 1 77 ? -6.116 -4.903 -2.418 1.00 87.75 77 THR A O 1
ATOM 606 N N . ALA A 1 78 ? -7.612 -3.239 -2.170 1.00 90.50 78 ALA A N 1
ATOM 607 C CA . ALA A 1 78 ? -7.322 -3.030 -0.753 1.00 90.50 78 ALA A CA 1
ATO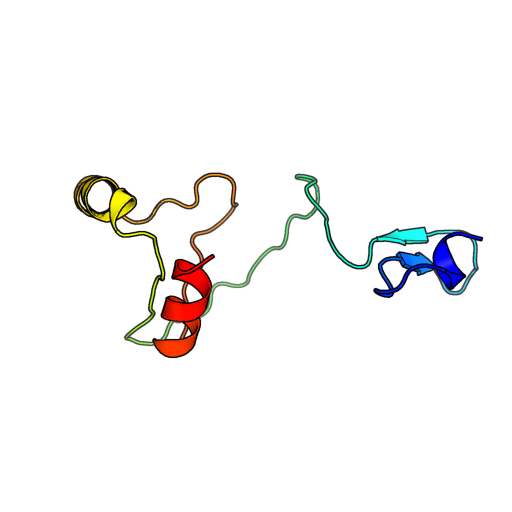M 608 C C . ALA A 1 78 ? -7.549 -4.308 0.074 1.00 90.50 78 ALA A C 1
ATOM 610 O O . ALA A 1 78 ? -6.668 -4.701 0.835 1.00 90.50 78 ALA A O 1
ATOM 611 N N . ILE A 1 79 ? -8.665 -5.018 -0.122 1.00 89.25 79 ILE A N 1
ATOM 612 C CA . ILE A 1 79 ? -8.950 -6.279 0.584 1.00 89.25 79 ILE A CA 1
ATOM 613 C C . ILE A 1 79 ? -7.848 -7.311 0.318 1.00 89.25 79 ILE A C 1
ATOM 615 O O . ILE A 1 79 ? -7.288 -7.860 1.265 1.00 89.25 79 ILE A O 1
ATOM 619 N N . LYS A 1 80 ? -7.477 -7.531 -0.950 1.00 88.19 80 LYS A N 1
ATOM 620 C CA . LYS A 1 80 ? -6.418 -8.488 -1.321 1.00 88.19 80 LYS A CA 1
ATOM 621 C C . LYS A 1 80 ? -5.072 -8.151 -0.678 1.00 88.19 80 LYS A C 1
ATOM 623 O O . LYS A 1 80 ? -4.345 -9.054 -0.266 1.00 88.19 80 LYS A O 1
ATOM 628 N N . VAL A 1 81 ? -4.730 -6.864 -0.594 1.00 84.62 81 VAL A N 1
ATOM 629 C CA . VAL A 1 81 ? -3.497 -6.405 0.060 1.00 84.62 81 VAL A CA 1
ATOM 630 C C . VAL A 1 81 ? -3.566 -6.620 1.573 1.00 84.62 81 VAL A C 1
ATOM 632 O O . VAL A 1 81 ? -2.587 -7.080 2.151 1.00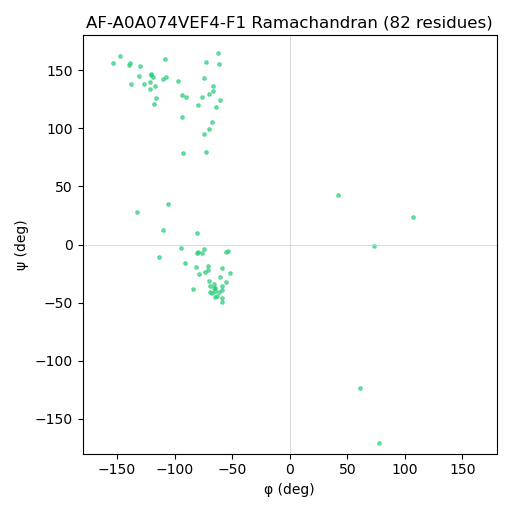 84.62 81 VAL A O 1
ATOM 635 N N . GLY A 1 82 ? -4.713 -6.348 2.203 1.00 82.19 82 GLY A N 1
ATOM 636 C CA . GLY A 1 82 ? -4.908 -6.497 3.648 1.00 82.19 82 GLY A CA 1
ATOM 637 C C . GLY A 1 82 ? -4.954 -7.946 4.143 1.00 82.19 82 GLY A C 1
ATOM 638 O O . GLY A 1 82 ? -4.688 -8.194 5.315 1.00 82.19 82 GLY A O 1
ATOM 639 N N . THR A 1 83 ? -5.264 -8.908 3.268 1.00 80.75 83 THR A N 1
ATOM 640 C CA . THR A 1 83 ? -5.270 -10.346 3.600 1.00 80.75 83 THR A CA 1
ATOM 641 C C . THR A 1 83 ? -3.888 -11.007 3.614 1.00 80.75 83 THR A C 1
ATOM 643 O O . THR A 1 83 ? -3.794 -12.185 3.952 1.00 80.75 83 THR A O 1
ATOM 646 N N . ARG A 1 84 ? -2.835 -10.291 3.208 1.00 71.69 84 ARG A N 1
ATOM 647 C CA . ARG A 1 84 ? -1.471 -10.818 3.071 1.00 71.69 84 ARG A CA 1
ATOM 648 C C . ARG A 1 84 ? -0.659 -10.672 4.356 1.00 71.69 84 ARG A C 1
ATOM 650 O O . ARG A 1 84 ? 0.128 -11.602 4.628 1.00 71.69 84 ARG A O 1
#

Radius of gyration: 18.11 Å; Cα contacts (8 Å, |Δi|>4): 69; chains: 1; bounding box: 41×37×41 Å

InterPro domains:
  IPR002745 Phosphotransferase KptA/Tpt1 [PF01885] (2-84)
  IPR002745 Phosphotransferase KptA/Tpt1 [PTHR12684] (2-78)
  IPR042081 RNA 2'-phosphotransferase, C-terminal domain [G3DSA:3.20.170.30] (43-84)

pLDDT: mean 75.3, std 16.57, range [46.12, 94.94]

Mean predicted aligned error: 13.93 Å

Secondary structure (DSSP, 8-state):
-TTTT-TT--EEE-TTSS-EEESS---STT----PPP-PPPS--B----GGGHHHHHHH----TTSSS---BSSHHHHHHHHT-